Protein AF-A0A5C8D6M7-F1 (afdb_monomer)

Structure (mmCIF, N/CA/C/O backbone):
data_AF-A0A5C8D6M7-F1
#
_entry.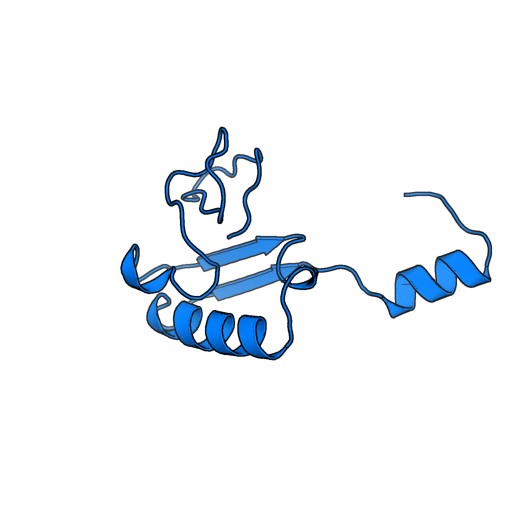id   AF-A0A5C8D6M7-F1
#
loop_
_atom_site.group_PDB
_atom_site.id
_atom_site.type_symbol
_atom_site.label_atom_id
_atom_site.label_alt_id
_atom_site.label_comp_id
_atom_site.label_asym_id
_atom_site.label_entity_id
_atom_site.label_seq_id
_atom_site.pdbx_PDB_ins_code
_atom_site.Cartn_x
_atom_site.Cartn_y
_atom_site.Cartn_z
_atom_site.occupancy
_atom_site.B_iso_or_equiv
_atom_site.auth_seq_id
_atom_site.auth_comp_id
_atom_site.auth_asym_id
_atom_site.auth_atom_id
_atom_site.pdbx_PDB_model_num
ATOM 1 N N . MET A 1 1 ? -5.896 1.960 -0.255 1.00 96.81 1 MET A N 1
ATOM 2 C CA . MET A 1 1 ? -4.616 2.385 0.345 1.00 96.81 1 MET A CA 1
ATOM 3 C C . MET A 1 1 ? -3.726 2.961 -0.732 1.00 96.81 1 MET A C 1
ATOM 5 O O . MET A 1 1 ? -3.550 2.290 -1.744 1.00 96.81 1 MET A O 1
ATOM 9 N N . GLY A 1 2 ? -3.217 4.176 -0.517 1.00 97.44 2 GLY A N 1
ATOM 10 C CA . GLY A 1 2 ? -2.531 4.970 -1.542 1.00 97.44 2 GLY A CA 1
ATOM 11 C C . GLY A 1 2 ? -3.491 5.437 -2.621 1.00 97.44 2 GLY A C 1
ATOM 12 O O . GLY A 1 2 ? -3.281 5.135 -3.786 1.00 97.44 2 GLY A O 1
ATOM 13 N N . CYS A 1 3 ? -4.619 6.042 -2.238 1.00 97.25 3 CYS A N 1
ATOM 14 C CA . CYS A 1 3 ? -5.633 6.417 -3.223 1.00 97.25 3 CYS A CA 1
ATOM 15 C C . CYS A 1 3 ? -5.237 7.619 -4.083 1.00 97.25 3 CYS A C 1
ATOM 17 O O . CYS A 1 3 ? -5.910 7.854 -5.078 1.00 97.25 3 CYS A O 1
ATOM 19 N N . GLY A 1 4 ? -4.204 8.393 -3.724 1.00 96.38 4 GLY A N 1
ATOM 20 C CA . GLY A 1 4 ? -3.897 9.627 -4.441 1.00 96.38 4 GLY A CA 1
ATOM 21 C C . GLY A 1 4 ? -5.146 10.504 -4.549 1.00 96.38 4 GLY A C 1
ATOM 22 O O . GLY A 1 4 ? -5.882 10.649 -3.573 1.00 96.38 4 GLY A O 1
ATOM 23 N N . ASP A 1 5 ? -5.413 11.038 -5.738 1.00 96.62 5 ASP A N 1
ATOM 24 C CA . ASP A 1 5 ? -6.657 11.753 -6.059 1.00 96.62 5 ASP A CA 1
ATOM 25 C C . ASP A 1 5 ? -7.736 10.849 -6.690 1.00 96.62 5 ASP A C 1
ATOM 27 O O . ASP A 1 5 ? -8.788 11.343 -7.101 1.00 96.62 5 ASP A O 1
ATOM 31 N N . ASP A 1 6 ? -7.520 9.532 -6.741 1.00 95.81 6 ASP A N 1
ATOM 32 C CA . ASP A 1 6 ? -8.445 8.591 -7.365 1.00 95.81 6 ASP A CA 1
ATOM 33 C C . ASP A 1 6 ? -9.571 8.213 -6.402 1.00 95.81 6 ASP A C 1
ATOM 35 O O . ASP A 1 6 ? -9.359 7.777 -5.264 1.00 95.81 6 ASP A O 1
ATOM 39 N N . TYR A 1 7 ? -10.807 8.383 -6.867 1.00 96.06 7 TYR A N 1
ATOM 40 C CA . TYR A 1 7 ? -11.998 7.933 -6.159 1.00 96.06 7 TYR A CA 1
ATOM 41 C C . TYR A 1 7 ? -12.392 6.541 -6.647 1.00 96.06 7 TYR A C 1
ATOM 43 O O . TYR A 1 7 ? -12.423 6.274 -7.848 1.00 96.06 7 TYR A O 1
ATOM 51 N N . LYS A 1 8 ? -12.752 5.660 -5.710 1.00 95.50 8 LYS A N 1
ATOM 52 C CA . LYS A 1 8 ? -13.279 4.331 -6.014 1.00 95.50 8 LYS A CA 1
ATOM 53 C C . LYS A 1 8 ? -14.580 4.116 -5.254 1.00 95.50 8 LYS A C 1
ATOM 55 O O . LYS A 1 8 ? -14.584 4.128 -4.022 1.00 95.50 8 LYS A O 1
ATOM 60 N N . ASP A 1 9 ? -15.664 3.924 -5.998 1.00 96.44 9 ASP A N 1
ATOM 61 C CA . ASP A 1 9 ? -16.984 3.685 -5.419 1.00 96.44 9 ASP A CA 1
ATOM 62 C C . ASP A 1 9 ? -16.986 2.432 -4.531 1.00 96.44 9 ASP A C 1
ATOM 64 O O . ASP A 1 9 ? -16.327 1.438 -4.841 1.00 96.44 9 ASP A O 1
ATOM 68 N N . GLY A 1 10 ? -17.674 2.516 -3.392 1.00 95.06 10 GLY A N 1
ATOM 69 C CA . GLY A 1 10 ? -17.681 1.476 -2.358 1.00 95.06 10 GLY A CA 1
ATOM 70 C C . GLY A 1 10 ? -16.438 1.416 -1.455 1.00 95.06 10 GLY A C 1
ATOM 71 O O . GLY A 1 10 ? -16.426 0.620 -0.518 1.00 95.06 10 GLY A O 1
ATOM 72 N N . TYR A 1 11 ? -15.414 2.256 -1.666 1.00 96.50 11 TYR A N 1
ATOM 73 C CA . TYR A 1 11 ? -14.205 2.285 -0.828 1.00 96.50 11 TYR A CA 1
ATOM 74 C C . TYR A 1 11 ? -14.068 3.591 -0.040 1.00 96.50 11 TYR A C 1
ATOM 76 O O . TYR A 1 11 ? -14.480 4.676 -0.455 1.00 96.50 11 TYR A O 1
ATOM 84 N N . VAL A 1 12 ? -13.410 3.488 1.115 1.00 97.06 12 VAL A N 1
ATOM 85 C CA . VAL A 1 12 ? -12.917 4.642 1.873 1.00 97.06 12 VAL A CA 1
ATOM 86 C C . VAL A 1 12 ? -11.474 4.908 1.446 1.00 97.06 12 VAL A C 1
ATOM 88 O O . VAL A 1 12 ? -10.591 4.080 1.666 1.00 97.06 12 VAL A O 1
ATOM 91 N N . GLY A 1 13 ? -11.237 6.061 0.815 1.00 97.38 13 GLY A N 1
ATOM 92 C CA . GLY A 1 13 ? -9.902 6.484 0.391 1.00 97.38 13 GLY A CA 1
ATOM 93 C C . GLY A 1 13 ? -8.971 6.701 1.584 1.00 97.38 13 GLY A C 1
ATOM 94 O O . GLY A 1 13 ? -9.356 7.332 2.572 1.00 97.38 13 GLY A O 1
ATOM 95 N N . CYS A 1 14 ? -7.746 6.193 1.478 1.00 97.94 14 CYS A N 1
ATOM 96 C CA . CYS A 1 14 ? -6.705 6.364 2.482 1.00 97.94 14 CYS A CA 1
ATOM 97 C C . CYS A 1 14 ? -5.360 6.610 1.803 1.00 97.94 14 CYS A C 1
ATOM 99 O O . CYS A 1 14 ? -4.974 5.839 0.917 1.00 97.94 14 CYS A O 1
ATOM 101 N N . ASP A 1 15 ? -4.652 7.642 2.249 1.00 98.25 15 ASP A N 1
ATOM 102 C CA . ASP A 1 15 ? -3.357 8.059 1.714 1.00 98.25 15 ASP A CA 1
ATOM 103 C C . ASP A 1 15 ? -2.477 8.647 2.829 1.00 98.25 15 ASP A C 1
ATOM 105 O O . ASP A 1 15 ? -2.978 9.058 3.874 1.00 98.25 15 ASP A O 1
ATOM 109 N N . VAL A 1 16 ? -1.160 8.695 2.620 1.00 97.81 16 VAL A N 1
ATOM 110 C CA . VAL A 1 16 ? -0.230 9.316 3.578 1.00 97.81 16 VAL A CA 1
ATOM 111 C C . VAL A 1 16 ? -0.308 10.843 3.538 1.00 97.81 16 VAL A C 1
ATOM 113 O O . VAL A 1 16 ? 0.061 11.516 4.500 1.00 97.81 16 VAL A O 1
ATOM 116 N N . ARG A 1 17 ? -0.820 11.403 2.439 1.00 96.81 17 ARG A N 1
ATOM 117 C CA . ARG A 1 17 ? -1.030 12.840 2.258 1.00 96.81 17 ARG A CA 1
ATOM 118 C C . ARG A 1 17 ? -2.517 13.170 2.261 1.00 96.81 17 ARG A C 1
ATOM 120 O O . ARG A 1 17 ? -3.368 12.337 1.970 1.00 96.81 17 ARG A O 1
ATOM 127 N N . LYS A 1 18 ? -2.834 14.434 2.537 1.00 97.44 18 LYS A N 1
ATOM 128 C CA . LYS A 1 18 ? -4.173 14.961 2.270 1.00 97.44 18 LYS A CA 1
ATOM 129 C C . LYS A 1 18 ? -4.346 15.116 0.758 1.00 97.44 18 LYS A C 1
ATOM 131 O O . LYS A 1 18 ? -3.590 15.856 0.135 1.00 97.44 18 LYS A O 1
ATOM 136 N N . THR A 1 19 ? -5.346 14.447 0.201 1.00 96.50 19 THR A N 1
ATOM 137 C CA . THR A 1 19 ? -5.699 14.496 -1.226 1.00 96.50 19 THR A CA 1
ATOM 138 C C . THR A 1 19 ? -7.178 14.847 -1.387 1.00 96.50 19 THR A C 1
ATOM 140 O O . THR A 1 19 ? -7.876 15.081 -0.395 1.00 96.50 19 THR A O 1
ATOM 143 N N . LYS A 1 20 ? -7.681 14.898 -2.624 1.00 95.88 20 LYS A N 1
ATOM 144 C CA . LYS A 1 20 ? -9.109 15.147 -2.880 1.00 95.88 20 LYS A CA 1
ATOM 145 C C . LYS A 1 20 ? -10.006 14.001 -2.407 1.00 95.88 20 LYS A C 1
ATOM 147 O O . LYS A 1 20 ? -11.171 14.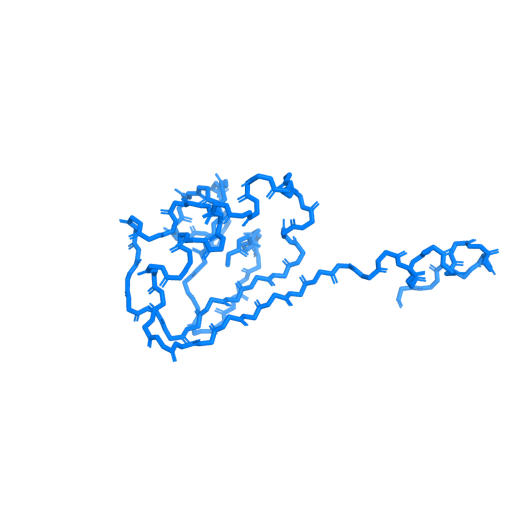238 -2.093 1.00 95.88 20 LYS A O 1
ATOM 152 N N . THR A 1 21 ? -9.484 12.775 -2.362 1.00 97.06 21 THR A N 1
ATOM 153 C CA . THR A 1 21 ? -10.278 11.556 -2.132 1.00 97.06 21 THR A CA 1
ATOM 154 C C . THR A 1 21 ? -9.924 10.825 -0.840 1.00 97.06 21 THR A C 1
ATOM 156 O O . THR A 1 21 ? -10.726 10.019 -0.357 1.00 97.06 21 THR A O 1
ATOM 159 N N . ALA A 1 22 ? -8.772 11.127 -0.231 1.00 97.56 22 ALA A N 1
ATOM 160 C CA . ALA A 1 22 ? -8.368 10.554 1.045 1.00 97.56 22 ALA A CA 1
ATOM 161 C C . ALA A 1 22 ? -9.274 11.043 2.184 1.00 97.56 22 ALA A C 1
ATOM 163 O O . ALA A 1 22 ? -9.298 12.223 2.536 1.00 97.56 22 ALA A O 1
ATOM 164 N N . LYS A 1 23 ? -10.000 10.103 2.794 1.00 97.94 23 LYS A N 1
ATOM 165 C CA . LYS A 1 23 ? -10.791 10.315 4.016 1.00 97.94 23 LYS A CA 1
ATOM 166 C C . LYS A 1 23 ? -10.002 9.950 5.271 1.00 97.94 23 LYS A C 1
ATOM 168 O O . LYS A 1 23 ? -10.247 10.516 6.331 1.00 97.94 23 LYS A O 1
ATOM 173 N N . ILE A 1 24 ? -9.064 9.014 5.145 1.00 97.88 24 ILE A N 1
ATOM 174 C CA . ILE A 1 24 ? -8.118 8.637 6.195 1.00 97.88 24 ILE A CA 1
ATOM 175 C C . ILE A 1 24 ? -6.727 9.094 5.752 1.00 97.88 24 ILE A C 1
ATOM 177 O O . ILE A 1 24 ? -6.308 8.807 4.632 1.00 97.88 24 ILE A O 1
ATOM 181 N N . ILE A 1 25 ? -6.033 9.824 6.626 1.00 98.25 25 ILE A N 1
ATOM 182 C CA . ILE A 1 25 ? -4.673 10.308 6.374 1.00 98.25 25 ILE A CA 1
ATOM 183 C C . ILE A 1 25 ? -3.740 9.569 7.327 1.00 98.25 25 ILE A C 1
ATOM 185 O O . ILE A 1 25 ? -3.686 9.896 8.514 1.00 98.25 25 ILE A O 1
ATOM 189 N N . CYS A 1 26 ? -3.053 8.543 6.832 1.00 98.12 26 CYS A N 1
ATOM 190 C CA . CYS A 1 26 ? -2.130 7.741 7.630 1.00 98.12 26 CYS A CA 1
ATOM 191 C C . CYS A 1 26 ? -1.079 7.048 6.761 1.00 98.12 26 CYS A C 1
ATOM 193 O O . CYS A 1 26 ? -1.247 6.886 5.550 1.00 98.12 26 CYS A O 1
ATOM 195 N N . LYS A 1 27 ? 0.010 6.592 7.386 1.00 98.25 27 LYS A N 1
ATOM 196 C CA . LYS A 1 27 ? 0.968 5.719 6.700 1.00 98.25 27 LYS A CA 1
ATOM 197 C C . LYS A 1 27 ? 0.340 4.355 6.416 1.00 98.25 27 LYS A C 1
ATOM 199 O O . LYS A 1 27 ? -0.620 3.949 7.074 1.00 98.25 27 LYS A O 1
ATOM 204 N N . ALA A 1 28 ? 0.904 3.626 5.452 1.00 97.94 28 ALA A N 1
ATOM 205 C CA . ALA A 1 28 ? 0.361 2.336 5.033 1.00 97.94 28 ALA A CA 1
ATOM 206 C C . ALA A 1 28 ? 0.295 1.311 6.181 1.00 97.94 28 ALA A C 1
ATOM 208 O O . ALA A 1 28 ? -0.679 0.569 6.271 1.00 97.94 28 ALA A O 1
ATOM 209 N N . TRP A 1 29 ? 1.264 1.348 7.098 1.00 98.25 29 TRP A N 1
ATOM 210 C CA . TRP A 1 29 ? 1.375 0.491 8.285 1.00 98.25 29 TRP A CA 1
ATOM 211 C C . TRP A 1 29 ? 0.680 1.041 9.541 1.00 98.25 29 TRP A C 1
ATOM 213 O O . TRP A 1 29 ? 1.039 0.695 10.667 1.00 98.25 29 TRP A O 1
ATOM 223 N N . GLU A 1 30 ? -0.289 1.938 9.370 1.00 98.31 30 GLU A N 1
ATOM 224 C CA . GLU A 1 30 ? -1.058 2.523 10.475 1.00 98.31 30 GLU A CA 1
ATOM 225 C C . GLU A 1 30 ? -2.573 2.446 10.267 1.00 98.31 30 GLU A C 1
ATOM 227 O O . GLU A 1 30 ? -3.328 2.958 11.094 1.00 98.31 30 GLU A O 1
ATOM 232 N N . LEU A 1 31 ? -3.027 1.798 9.194 1.00 97.56 31 LEU A N 1
ATOM 233 C CA . LEU A 1 31 ? -4.432 1.680 8.820 1.00 97.56 31 LEU A CA 1
ATOM 234 C C . LEU A 1 31 ? -5.285 1.070 9.940 1.00 97.56 31 LEU A C 1
ATOM 236 O O . LEU A 1 31 ? -6.377 1.573 10.214 1.00 97.56 31 LEU A O 1
ATOM 240 N N . SER A 1 32 ? -4.782 0.042 10.635 1.00 97.38 32 SER A N 1
ATOM 241 C CA . SER A 1 32 ? -5.532 -0.658 11.693 1.00 97.38 32 SER A CA 1
ATOM 242 C C . SER A 1 32 ? -5.892 0.219 12.902 1.00 97.38 32 SER A C 1
ATOM 244 O O . SER A 1 32 ? -6.752 -0.144 13.715 1.00 97.38 32 SER A O 1
ATOM 246 N N . LYS A 1 33 ? -5.260 1.395 13.023 1.00 97.75 33 LYS A N 1
ATOM 247 C CA . LYS A 1 33 ? -5.597 2.413 14.029 1.00 97.75 33 LYS A CA 1
ATOM 248 C C . LYS A 1 33 ? -6.892 3.156 13.687 1.00 97.75 33 LYS A C 1
ATOM 250 O O . LYS A 1 33 ? -7.548 3.662 14.594 1.00 97.75 33 LYS A O 1
ATOM 255 N N . TYR A 1 34 ? -7.253 3.221 12.406 1.00 97.12 34 TYR A N 1
ATOM 256 C CA . TYR A 1 34 ? -8.364 4.025 11.890 1.00 97.12 34 TYR A CA 1
ATOM 257 C C . TYR A 1 34 ? -9.549 3.179 11.434 1.00 97.12 34 TYR A C 1
ATOM 259 O O . TYR A 1 34 ? -10.691 3.624 11.536 1.00 97.12 34 TYR A O 1
ATOM 267 N N . CYS A 1 35 ? -9.304 1.963 10.949 1.00 92.88 35 CYS A N 1
ATOM 268 C CA . CYS A 1 35 ? -10.367 1.036 10.593 1.00 92.88 35 CYS A CA 1
ATOM 269 C C . CYS A 1 35 ? -10.027 -0.401 10.992 1.00 92.88 35 CYS A C 1
ATOM 271 O O . CYS A 1 35 ? -8.872 -0.819 11.043 1.00 92.88 35 CYS A O 1
ATOM 273 N N . LYS A 1 36 ? -11.076 -1.157 11.306 1.00 93.75 36 LYS A N 1
ATOM 274 C CA . LYS A 1 36 ? -11.028 -2.576 11.655 1.00 93.75 36 LYS A CA 1
ATOM 275 C C . LYS A 1 36 ? -12.213 -3.269 11.010 1.00 93.75 36 LYS A C 1
ATOM 277 O O .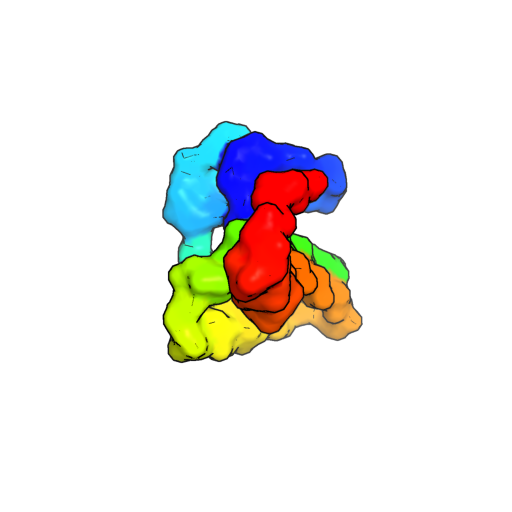 LYS A 1 36 ? -13.199 -2.612 10.677 1.00 93.75 36 LYS A O 1
ATOM 282 N N . ASN A 1 37 ? -12.129 -4.587 10.899 1.00 93.94 37 ASN A N 1
ATOM 283 C CA . ASN A 1 37 ? -13.161 -5.423 10.300 1.00 93.94 37 ASN A CA 1
ATOM 284 C C . ASN A 1 37 ? -13.478 -5.040 8.851 1.00 93.94 37 ASN A C 1
ATOM 286 O O . ASN A 1 37 ? -14.635 -4.994 8.445 1.00 93.94 37 ASN A O 1
ATOM 290 N N . VAL A 1 38 ? -12.435 -4.731 8.078 1.00 94.56 38 VAL A N 1
ATOM 291 C CA . VAL A 1 38 ? -12.573 -4.360 6.668 1.00 94.56 38 VAL A CA 1
ATOM 292 C C . VAL A 1 38 ? -12.699 -5.623 5.811 1.00 94.56 38 VAL A C 1
ATOM 294 O O . VAL A 1 38 ? -11.962 -6.590 6.008 1.00 94.56 38 VAL A O 1
ATOM 297 N N . ASN A 1 39 ? -13.617 -5.613 4.842 1.00 95.19 39 ASN A N 1
ATOM 298 C CA . ASN A 1 39 ? -13.851 -6.742 3.930 1.00 95.19 39 ASN A CA 1
ATOM 299 C C . ASN A 1 39 ? -12.825 -6.819 2.789 1.00 95.19 39 ASN A C 1
ATOM 301 O O . ASN A 1 39 ? -12.558 -7.895 2.254 1.00 95.19 39 ASN A O 1
ATOM 305 N N . GLU A 1 40 ? -12.262 -5.681 2.390 1.00 96.38 40 GLU A N 1
ATOM 306 C CA . GLU A 1 40 ? -11.218 -5.634 1.375 1.00 96.38 40 GLU A CA 1
ATOM 307 C C . GLU A 1 40 ? -10.274 -4.465 1.622 1.00 96.38 40 GLU A C 1
ATOM 309 O O . GLU A 1 40 ? -10.703 -3.343 1.900 1.00 96.38 40 GLU A O 1
ATOM 314 N N . ILE A 1 41 ? -8.979 -4.721 1.458 1.00 97.69 41 ILE A N 1
ATOM 315 C CA . ILE A 1 41 ? -7.992 -3.666 1.249 1.00 97.69 41 ILE A CA 1
ATOM 316 C C . ILE A 1 41 ? -7.562 -3.730 -0.210 1.00 97.69 41 ILE A C 1
ATOM 318 O O . ILE A 1 41 ? -7.037 -4.740 -0.674 1.00 97.69 41 ILE A O 1
ATOM 322 N N . TYR A 1 42 ? -7.788 -2.630 -0.922 1.00 97.81 42 TYR A N 1
ATOM 323 C CA . TYR A 1 42 ? -7.346 -2.431 -2.296 1.00 97.81 42 TYR A CA 1
ATOM 324 C C . TYR A 1 42 ? -6.193 -1.426 -2.327 1.00 97.81 42 TYR A C 1
ATOM 326 O O . TYR A 1 42 ? -6.297 -0.332 -1.754 1.00 97.81 42 TYR A O 1
ATOM 334 N N . SER A 1 43 ? -5.102 -1.785 -2.997 1.00 97.88 43 SER A N 1
ATOM 335 C CA . SER A 1 43 ? -3.951 -0.915 -3.217 1.00 97.88 43 SER A CA 1
ATOM 336 C C . SER A 1 43 ? -3.396 -1.125 -4.621 1.00 97.88 43 SER A C 1
ATOM 338 O O . SER A 1 43 ? -3.173 -2.259 -5.036 1.00 97.88 43 SER A O 1
ATOM 340 N N . ARG A 1 44 ? -3.197 -0.029 -5.354 1.00 97.19 44 ARG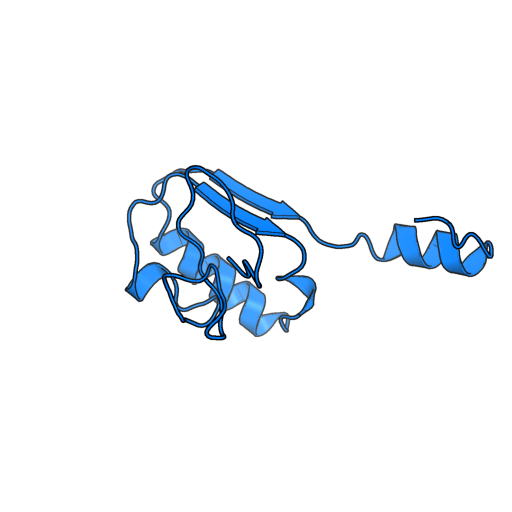 A N 1
ATOM 341 C CA . ARG A 1 44 ? -2.629 -0.031 -6.701 1.00 97.19 44 ARG A CA 1
ATOM 342 C C . ARG A 1 44 ? -1.556 1.039 -6.777 1.00 97.19 44 ARG A C 1
ATOM 344 O O . ARG A 1 44 ? -1.826 2.152 -6.341 1.00 97.19 44 ARG A O 1
ATOM 351 N N . HIS A 1 45 ? -0.406 0.689 -7.342 1.00 95.75 45 HIS A N 1
ATOM 352 C CA . HIS A 1 45 ? 0.738 1.582 -7.533 1.00 95.75 45 HIS A CA 1
ATOM 353 C C . HIS A 1 45 ? 1.124 2.359 -6.262 1.00 95.75 45 HIS A C 1
ATOM 355 O O . HIS A 1 45 ? 1.060 3.584 -6.197 1.00 95.75 45 HIS A O 1
ATOM 361 N N . MET A 1 46 ? 1.393 1.621 -5.187 1.00 96.50 46 MET A N 1
ATOM 362 C CA . MET A 1 46 ? 1.698 2.200 -3.875 1.00 96.50 46 MET A CA 1
ATOM 363 C C . MET A 1 46 ? 2.778 1.405 -3.160 1.00 96.50 46 MET A C 1
ATOM 365 O O . MET A 1 46 ? 3.718 1.987 -2.624 1.00 96.50 46 MET A O 1
ATOM 369 N N . VAL A 1 47 ? 2.648 0.076 -3.140 1.00 97.44 47 VAL A N 1
ATOM 370 C CA . VAL A 1 47 ? 3.558 -0.791 -2.380 1.00 97.44 47 VAL A CA 1
ATOM 371 C C . VAL A 1 47 ? 4.994 -0.728 -2.904 1.00 97.44 47 VAL A C 1
ATOM 373 O O . VAL A 1 47 ? 5.919 -0.920 -2.125 1.00 97.44 47 VAL A O 1
ATOM 376 N N . GLU A 1 48 ? 5.194 -0.397 -4.181 1.00 96.69 48 GLU A N 1
ATOM 377 C CA . GLU A 1 48 ? 6.510 -0.207 -4.798 1.00 96.69 48 GLU A CA 1
ATOM 378 C C . GLU A 1 48 ? 7.252 1.039 -4.291 1.00 96.69 48 GLU A C 1
ATOM 380 O O . GLU A 1 48 ? 8.459 1.162 -4.485 1.00 96.69 48 GLU A O 1
ATOM 385 N N . HIS A 1 49 ? 6.556 1.959 -3.616 1.00 96.12 49 HIS A N 1
ATOM 386 C CA . HIS A 1 49 ? 7.171 3.112 -2.957 1.00 96.12 49 HIS A CA 1
ATOM 387 C C . HIS A 1 49 ? 7.647 2.803 -1.534 1.00 96.12 49 HIS A C 1
ATOM 389 O O . HIS A 1 49 ? 8.221 3.675 -0.881 1.00 96.12 49 HIS A O 1
ATOM 395 N N . LEU A 1 50 ? 7.387 1.594 -1.031 1.00 97.81 50 LEU A N 1
ATOM 396 C CA . LEU A 1 50 ? 7.769 1.180 0.310 1.00 97.81 50 LEU A CA 1
ATOM 397 C C . LEU A 1 50 ? 9.122 0.472 0.291 1.00 97.81 50 LEU A C 1
ATOM 399 O O . LEU A 1 50 ? 9.419 -0.335 -0.590 1.00 97.81 50 LEU A O 1
ATOM 403 N N . THR A 1 51 ? 9.923 0.700 1.328 1.00 98.12 51 THR A N 1
ATOM 404 C CA . THR A 1 51 ? 11.035 -0.205 1.628 1.00 98.12 51 THR A CA 1
ATOM 405 C C . THR A 1 51 ? 10.502 -1.579 2.044 1.00 98.12 51 THR A C 1
ATOM 407 O O . THR A 1 51 ? 9.367 -1.717 2.505 1.00 98.12 51 THR A O 1
ATOM 410 N N . TYR A 1 52 ? 11.345 -2.611 1.967 1.00 97.06 52 TYR A N 1
ATOM 411 C CA . TYR A 1 52 ? 10.969 -3.963 2.398 1.00 97.06 52 TYR A CA 1
ATOM 412 C C . TYR A 1 52 ? 10.452 -4.007 3.848 1.00 97.06 52 TYR A C 1
ATOM 414 O O . TYR A 1 52 ? 9.452 -4.663 4.143 1.00 97.06 52 TYR A O 1
ATOM 422 N N . THR A 1 53 ? 11.099 -3.272 4.759 1.00 98.31 53 THR A N 1
ATOM 423 C CA . THR A 1 53 ? 10.690 -3.201 6.169 1.00 98.31 53 THR A CA 1
ATOM 424 C C . THR A 1 53 ? 9.321 -2.542 6.322 1.00 98.31 53 THR A C 1
ATOM 426 O O . THR A 1 53 ? 8.465 -3.069 7.030 1.00 98.31 53 THR A O 1
ATOM 429 N N . GLU A 1 54 ? 9.084 -1.425 5.635 1.00 98.56 54 GLU A N 1
ATOM 430 C CA . GLU A 1 54 ? 7.792 -0.732 5.664 1.00 98.56 54 GLU A CA 1
ATOM 431 C C . GLU A 1 54 ? 6.677 -1.580 5.057 1.00 98.56 54 GLU A C 1
ATOM 433 O O . GLU A 1 54 ? 5.570 -1.611 5.595 1.00 98.56 54 GLU A O 1
ATOM 438 N N . PHE A 1 55 ? 6.960 -2.309 3.975 1.00 98.31 55 PHE A N 1
ATOM 439 C CA . PHE A 1 55 ? 6.004 -3.232 3.376 1.00 98.31 55 PHE A CA 1
ATOM 440 C C . PHE A 1 55 ? 5.654 -4.382 4.328 1.00 98.31 55 PHE A C 1
ATOM 442 O O . PHE A 1 55 ? 4.479 -4.695 4.512 1.00 98.31 55 PHE A O 1
ATOM 449 N N . ASN A 1 56 ? 6.643 -4.960 5.013 1.00 98.50 56 ASN A N 1
ATOM 450 C CA . ASN A 1 56 ? 6.397 -6.006 6.003 1.00 98.50 56 ASN A CA 1
ATOM 451 C C . ASN A 1 56 ? 5.520 -5.505 7.167 1.00 98.50 56 ASN A C 1
ATOM 453 O O . ASN A 1 56 ? 4.567 -6.175 7.565 1.00 98.50 56 ASN A O 1
ATOM 457 N N . GLU A 1 57 ? 5.794 -4.307 7.691 1.00 98.62 57 GLU A N 1
ATOM 458 C CA . GLU A 1 57 ? 4.942 -3.696 8.720 1.00 98.62 57 GLU A CA 1
ATOM 459 C C . GLU A 1 57 ? 3.544 -3.356 8.188 1.00 98.62 57 GLU A C 1
ATOM 461 O O . GLU A 1 57 ? 2.551 -3.544 8.891 1.00 98.62 57 GLU A O 1
ATOM 466 N N . THR A 1 58 ? 3.449 -2.948 6.923 1.00 98.44 58 THR A N 1
ATOM 467 C CA . THR A 1 58 ? 2.177 -2.699 6.234 1.00 98.44 58 THR A CA 1
ATOM 468 C C . THR A 1 58 ? 1.326 -3.964 6.172 1.00 98.44 58 THR A C 1
ATOM 470 O O . THR A 1 58 ? 0.163 -3.929 6.564 1.00 98.44 58 THR A O 1
ATOM 473 N N . LEU A 1 59 ? 1.896 -5.106 5.775 1.00 97.81 59 LEU A N 1
ATOM 474 C CA . LEU A 1 59 ? 1.169 -6.378 5.734 1.00 97.81 59 LEU A CA 1
ATOM 475 C C . LEU A 1 59 ? 0.698 -6.826 7.124 1.00 97.81 59 LEU A C 1
ATOM 477 O O . LEU A 1 59 ? -0.439 -7.280 7.274 1.00 97.81 59 LEU A O 1
ATOM 481 N N . LYS A 1 60 ? 1.535 -6.663 8.158 1.00 97.75 60 LYS A N 1
ATOM 482 C CA . LYS A 1 60 ? 1.152 -6.965 9.548 1.00 97.75 60 LYS A CA 1
ATOM 483 C C . LYS A 1 60 ? 0.005 -6.081 10.023 1.00 97.75 60 LYS A C 1
ATOM 485 O O . LYS A 1 60 ? -0.888 -6.563 10.717 1.00 97.75 60 LYS A O 1
ATOM 490 N N . ASP A 1 61 ? 0.040 -4.795 9.695 1.00 98.12 61 ASP A N 1
ATOM 491 C CA . ASP A 1 61 ? -1.011 -3.849 10.057 1.00 98.12 61 ASP A CA 1
ATOM 492 C C . ASP A 1 61 ? -2.322 -4.143 9.314 1.00 98.12 61 ASP A C 1
ATOM 494 O O . ASP A 1 61 ? -3.378 -4.256 9.935 1.00 98.12 61 ASP A O 1
ATOM 498 N N . TRP A 1 62 ? -2.255 -4.388 8.005 1.00 97.56 62 TRP A N 1
ATOM 499 C CA . TRP A 1 62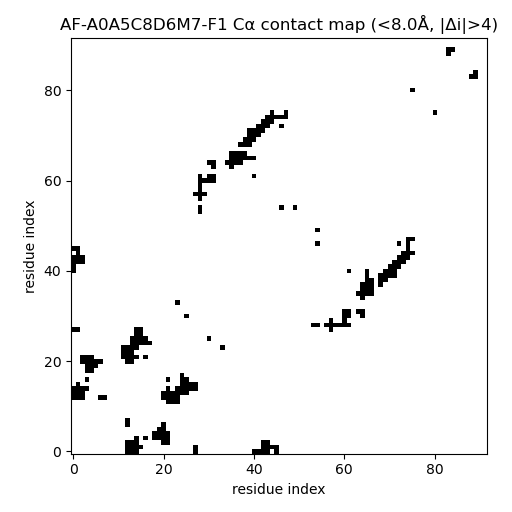 ? -3.419 -4.729 7.186 1.00 97.56 62 TRP A CA 1
ATOM 500 C C . TRP A 1 62 ? -4.076 -6.033 7.630 1.00 97.56 62 TRP A C 1
ATOM 502 O O . TRP A 1 62 ? -5.301 -6.109 7.681 1.00 97.56 62 TRP A O 1
ATOM 512 N N . CYS A 1 63 ? -3.287 -7.026 8.047 1.00 95.62 63 CYS A N 1
ATOM 513 C CA . CYS A 1 63 ? -3.803 -8.262 8.633 1.00 95.62 63 CYS A CA 1
ATOM 514 C C . CYS A 1 63 ? -4.636 -8.007 9.904 1.00 95.62 63 CYS A C 1
ATOM 516 O O . CYS A 1 63 ? -5.646 -8.669 10.114 1.00 95.62 63 CYS A O 1
ATOM 518 N N . LYS A 1 64 ? -4.274 -7.006 10.723 1.00 96.31 64 LYS A N 1
ATOM 519 C CA . LYS A 1 64 ? -5.065 -6.607 11.906 1.00 96.31 64 LYS A CA 1
ATOM 520 C C . LYS A 1 64 ? -6.353 -5.873 11.533 1.00 96.31 64 LYS A C 1
ATOM 522 O O . LYS A 1 64 ? -7.322 -5.929 12.288 1.00 96.31 64 LYS A O 1
ATOM 527 N N . ALA A 1 65 ? -6.346 -5.131 10.426 1.00 96.06 65 ALA A N 1
ATOM 528 C CA . ALA A 1 65 ? -7.517 -4.401 9.947 1.00 96.06 65 ALA A CA 1
ATOM 529 C C . ALA A 1 65 ? -8.539 -5.331 9.262 1.00 96.06 65 ALA A C 1
ATOM 531 O O . ALA A 1 65 ? -9.745 -5.100 9.371 1.00 96.06 65 ALA A O 1
ATOM 532 N N . LEU A 1 66 ? -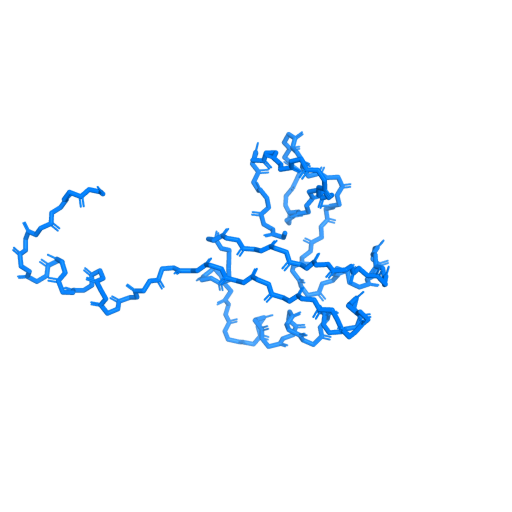8.072 -6.377 8.574 1.00 95.38 66 LEU A N 1
ATOM 533 C CA . LEU A 1 66 ? -8.897 -7.380 7.893 1.00 95.38 66 LEU A CA 1
ATOM 534 C C . LEU A 1 66 ? -9.484 -8.413 8.871 1.00 95.38 66 LEU A C 1
ATOM 536 O O . LEU A 1 66 ? -8.897 -8.728 9.902 1.00 95.38 66 LEU A O 1
ATOM 540 N N . THR A 1 67 ? -10.620 -9.017 8.510 1.00 86.94 67 THR A N 1
ATOM 541 C CA . THR A 1 67 ? -11.222 -10.137 9.266 1.00 86.94 67 THR A CA 1
ATOM 542 C C . THR A 1 67 ? -11.467 -11.331 8.349 1.00 86.94 67 THR A C 1
ATOM 544 O O . THR A 1 67 ? -12.577 -11.538 7.871 1.00 86.94 67 THR A O 1
ATOM 547 N N . GLY A 1 68 ? -10.410 -12.099 8.055 1.00 75.94 68 GLY A N 1
ATOM 548 C CA . GLY A 1 68 ? -10.492 -13.264 7.155 1.00 75.94 68 GLY A CA 1
ATOM 549 C C . GLY A 1 68 ? -10.873 -12.908 5.713 1.00 75.94 68 GLY A C 1
ATOM 550 O O . GLY A 1 68 ? -11.468 -13.719 5.010 1.00 75.94 68 GLY A O 1
ATOM 551 N N . ALA A 1 69 ? -10.582 -11.674 5.306 1.00 88.38 69 ALA A N 1
ATOM 552 C CA . ALA A 1 69 ? -11.117 -11.063 4.100 1.00 88.38 69 ALA A CA 1
ATOM 553 C C . ALA A 1 69 ? -10.040 -10.869 3.013 1.00 88.38 69 ALA A C 1
ATOM 555 O O . ALA A 1 69 ? -8.952 -11.442 3.093 1.00 88.38 69 ALA A O 1
ATOM 556 N N . LYS A 1 70 ? -10.346 -10.098 1.964 1.00 95.56 70 LYS A N 1
ATOM 557 C CA . LYS A 1 70 ? -9.517 -10.019 0.753 1.00 95.56 70 LYS A CA 1
ATOM 558 C C . LYS A 1 70 ? -8.468 -8.905 0.832 1.00 95.56 70 LYS A C 1
ATOM 560 O O . LYS A 1 70 ? -8.773 -7.766 1.175 1.00 95.56 70 LYS A O 1
ATOM 565 N N . LEU A 1 71 ? -7.240 -9.213 0.425 1.00 96.94 71 LEU A N 1
ATOM 566 C CA . LEU A 1 71 ? -6.203 -8.222 0.148 1.00 96.94 71 LEU A CA 1
ATOM 567 C C . LEU A 1 71 ? -5.903 -8.225 -1.353 1.00 96.94 71 LEU A C 1
ATOM 569 O O . LEU A 1 71 ? -5.568 -9.267 -1.909 1.00 96.94 71 LEU A O 1
ATOM 573 N N . HIS A 1 72 ? -6.033 -7.071 -2.003 1.00 97.56 72 HIS A N 1
ATOM 574 C CA . HIS A 1 72 ? -5.746 -6.899 -3.423 1.00 97.56 72 HIS A CA 1
ATOM 575 C C . HIS A 1 72 ? -4.651 -5.847 -3.607 1.00 97.56 72 HIS A C 1
ATOM 577 O O . HIS A 1 72 ? -4.861 -4.663 -3.329 1.00 97.56 72 HIS A O 1
ATOM 583 N N . ILE A 1 73 ? -3.487 -6.300 -4.071 1.00 97.56 73 ILE A N 1
ATOM 584 C CA . ILE A 1 73 ? -2.325 -5.466 -4.370 1.00 97.56 73 ILE A CA 1
ATOM 585 C C . ILE A 1 73 ? -2.054 -5.544 -5.869 1.00 97.56 73 ILE A C 1
ATOM 587 O O . ILE A 1 73 ? -1.978 -6.637 -6.425 1.00 97.56 73 ILE A O 1
ATOM 591 N N . ILE A 1 74 ? -1.907 -4.386 -6.503 1.00 97.38 74 ILE A N 1
ATOM 592 C CA . ILE A 1 74 ? -1.493 -4.242 -7.897 1.00 97.38 74 ILE A CA 1
ATOM 593 C C . ILE A 1 74 ? -0.234 -3.377 -7.900 1.00 97.38 74 ILE A C 1
ATOM 595 O O . ILE A 1 74 ? -0.273 -2.238 -7.434 1.00 97.38 74 ILE A O 1
ATOM 599 N N . CYS A 1 75 ? 0.867 -3.904 -8.421 1.00 96.06 75 CYS A N 1
ATOM 600 C CA . CYS A 1 75 ? 2.133 -3.188 -8.547 1.00 96.06 75 CYS A CA 1
ATOM 601 C C . CYS A 1 75 ? 2.781 -3.472 -9.910 1.00 96.06 75 CYS A C 1
ATOM 603 O O . CYS A 1 75 ? 2.410 -4.454 -10.559 1.00 96.06 75 CYS A O 1
ATOM 605 N N . PRO A 1 76 ? 3.731 -2.628 -10.344 1.00 94.88 76 PRO A N 1
ATOM 606 C CA . PRO A 1 76 ? 4.526 -2.871 -11.541 1.00 94.88 76 PRO A CA 1
ATOM 607 C C . PRO A 1 76 ? 5.232 -4.234 -11.509 1.00 94.88 76 PRO A C 1
ATOM 609 O O . PRO A 1 76 ? 5.796 -4.619 -10.483 1.00 94.88 76 PRO A O 1
ATOM 612 N N . ASP A 1 77 ? 5.234 -4.932 -12.645 1.00 94.69 77 ASP A N 1
ATOM 613 C CA . ASP A 1 77 ? 6.104 -6.084 -12.881 1.00 94.69 77 ASP A CA 1
ATOM 614 C C . ASP A 1 77 ? 7.433 -5.571 -13.443 1.00 94.69 77 ASP A C 1
ATOM 616 O O . ASP A 1 77 ? 7.522 -5.154 -14.599 1.00 94.69 77 ASP A O 1
ATOM 620 N N . LEU A 1 78 ? 8.460 -5.543 -12.595 1.00 93.12 78 LEU A N 1
ATOM 621 C CA . LEU A 1 78 ? 9.759 -4.998 -12.973 1.00 93.12 78 LEU A CA 1
ATOM 622 C C . LEU A 1 78 ? 10.406 -5.788 -14.118 1.00 93.12 78 LEU A C 1
ATOM 624 O O . LEU A 1 78 ? 11.034 -5.174 -14.978 1.00 93.12 78 LEU A O 1
ATOM 628 N N . ASP A 1 79 ? 10.232 -7.109 -14.159 1.00 95.69 79 ASP A N 1
ATOM 629 C CA . ASP A 1 79 ? 10.820 -7.945 -15.207 1.00 95.69 79 ASP A CA 1
ATOM 630 C C . ASP A 1 79 ? 10.168 -7.633 -16.556 1.00 95.69 79 ASP A C 1
ATOM 632 O O . ASP A 1 79 ? 10.865 -7.448 -17.556 1.00 95.69 79 ASP A O 1
ATOM 636 N N . PHE A 1 80 ? 8.842 -7.465 -16.572 1.00 94.62 80 PHE A N 1
ATOM 637 C CA . PHE A 1 80 ? 8.114 -7.028 -17.763 1.00 94.62 80 PHE A CA 1
ATOM 638 C C . PHE A 1 80 ? 8.646 -5.690 -18.301 1.00 94.62 80 PHE A C 1
ATOM 640 O O . PHE A 1 80 ? 8.987 -5.591 -19.483 1.00 94.62 80 PHE A O 1
ATOM 647 N N . TYR A 1 81 ? 8.786 -4.677 -17.439 1.00 93.00 81 TYR A N 1
ATOM 648 C CA . TYR A 1 81 ? 9.274 -3.358 -17.858 1.00 93.00 81 TYR A CA 1
ATOM 649 C C . TYR A 1 81 ? 10.751 -3.371 -18.279 1.00 93.00 81 TYR A C 1
ATOM 651 O O . TYR A 1 81 ? 11.132 -2.657 -19.209 1.00 93.00 81 TYR A O 1
ATOM 659 N N . ILE A 1 82 ? 11.593 -4.195 -17.646 1.00 95.25 82 ILE A N 1
ATOM 660 C CA . ILE A 1 82 ? 12.989 -4.381 -18.065 1.00 95.25 82 ILE A CA 1
ATOM 661 C C . ILE A 1 82 ? 13.049 -5.002 -19.463 1.00 95.25 82 ILE A C 1
ATOM 663 O O . ILE A 1 82 ? 13.834 -4.546 -20.296 1.00 95.25 82 ILE A O 1
ATOM 667 N N . GLU A 1 83 ? 12.222 -6.007 -19.753 1.00 96.19 83 GLU A N 1
ATOM 668 C CA . GLU A 1 83 ? 12.178 -6.605 -21.088 1.00 96.19 83 GLU A CA 1
ATOM 669 C C . GLU A 1 83 ? 11.657 -5.625 -22.145 1.00 96.19 83 GLU A C 1
ATOM 671 O O . GLU A 1 83 ? 12.226 -5.559 -23.236 1.00 96.19 83 GLU A O 1
ATOM 676 N N . GLN A 1 84 ? 10.649 -4.804 -21.837 1.00 95.00 84 GLN A N 1
ATOM 677 C CA . GLN A 1 84 ? 10.220 -3.727 -22.738 1.00 95.00 84 GLN A CA 1
ATOM 678 C C . GLN A 1 84 ? 11.365 -2.749 -23.031 1.00 95.00 84 GLN A C 1
ATOM 680 O O . GLN A 1 84 ? 11.656 -2.466 -24.196 1.00 95.00 84 GLN A O 1
ATOM 685 N N . PHE A 1 85 ? 12.071 -2.301 -21.987 1.00 95.19 85 PHE A N 1
ATOM 686 C CA . PHE A 1 85 ? 13.201 -1.383 -22.119 1.00 95.19 85 PHE A CA 1
ATOM 687 C C . PHE A 1 85 ? 14.328 -1.971 -22.976 1.00 95.19 85 PHE A C 1
ATOM 689 O O . PHE A 1 85 ? 14.816 -1.314 -23.896 1.00 95.19 85 PHE A O 1
ATOM 696 N N . LYS A 1 86 ? 14.713 -3.230 -22.724 1.00 96.62 86 LYS A N 1
ATOM 697 C CA . LYS A 1 86 ? 15.744 -3.940 -23.501 1.00 96.62 86 LYS A CA 1
ATOM 698 C C . LYS A 1 86 ? 15.395 -4.049 -24.984 1.00 96.62 86 LYS A C 1
ATOM 700 O O . LYS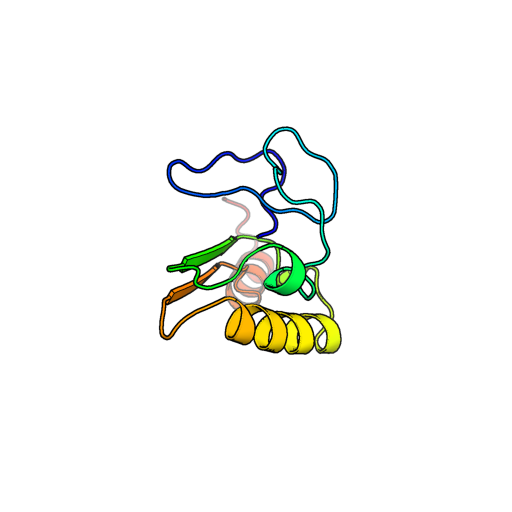 A 1 86 ? 16.297 -4.014 -25.817 1.00 96.62 86 LYS A O 1
ATOM 705 N N . ASN A 1 87 ? 14.109 -4.174 -25.303 1.00 96.25 87 ASN A N 1
ATOM 706 C CA . ASN A 1 87 ? 13.613 -4.311 -26.671 1.00 96.25 87 ASN A CA 1
ATOM 707 C C . ASN A 1 87 ? 13.191 -2.975 -27.309 1.00 96.25 87 ASN A C 1
ATOM 709 O O . ASN A 1 87 ? 12.679 -2.985 -28.426 1.00 96.25 87 ASN A O 1
ATOM 713 N N . ALA A 1 88 ? 13.413 -1.840 -26.633 1.00 95.56 88 ALA A N 1
ATOM 714 C CA . ALA A 1 88 ? 13.004 -0.507 -27.082 1.00 95.56 88 ALA A CA 1
ATOM 715 C C . ALA A 1 88 ? 11.499 -0.399 -27.418 1.00 95.56 88 ALA A C 1
ATOM 717 O O . ALA A 1 88 ? 11.108 0.286 -28.363 1.00 95.56 88 ALA A O 1
ATOM 718 N N . ILE A 1 89 ? 10.658 -1.086 -26.639 1.00 93.19 89 ILE A N 1
ATOM 719 C CA . ILE A 1 89 ? 9.195 -1.004 -26.714 1.00 93.19 89 ILE A CA 1
ATOM 720 C C . ILE A 1 89 ? 8.744 0.014 -25.663 1.00 93.19 89 ILE A C 1
ATOM 722 O O . ILE A 1 89 ? 8.963 -0.204 -24.474 1.00 93.19 89 ILE A O 1
ATOM 726 N N . PHE A 1 90 ? 8.138 1.121 -26.096 1.00 84.50 90 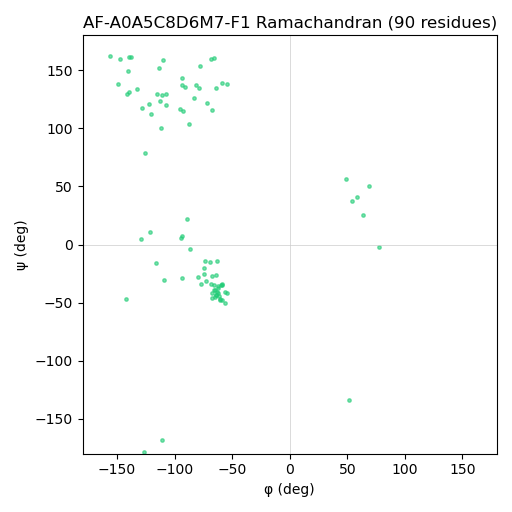PHE A N 1
ATOM 727 C CA . PHE A 1 90 ? 7.779 2.253 -25.224 1.00 84.50 90 PHE A CA 1
ATOM 728 C C . PHE A 1 90 ? 6.281 2.578 -25.214 1.00 84.50 90 PHE A C 1
ATOM 730 O O . PHE A 1 90 ? 5.888 3.624 -24.702 1.00 84.50 90 PHE A O 1
ATOM 737 N N . ASP A 1 91 ? 5.460 1.704 -25.788 1.00 76.81 91 ASP A N 1
ATOM 738 C CA . ASP A 1 91 ? 4.011 1.876 -25.812 1.00 76.81 91 ASP A CA 1
ATOM 739 C C . ASP A 1 91 ? 3.415 1.475 -24.445 1.00 76.81 91 ASP A C 1
ATOM 741 O O . ASP A 1 91 ? 3.815 0.452 -23.875 1.00 76.81 91 ASP A O 1
ATOM 745 N N . GLU A 1 92 ? 2.504 2.306 -23.918 1.00 58.88 92 GLU A N 1
ATOM 746 C CA . GLU A 1 92 ? 1.780 2.097 -22.644 1.00 58.88 92 GLU A CA 1
ATOM 747 C C . GLU A 1 92 ? 0.705 1.002 -22.718 1.00 58.88 92 GLU A C 1
ATOM 749 O O . GLU A 1 92 ? -0.039 0.947 -23.727 1.00 58.88 92 GLU A O 1
#

Nearest PDB structures (foldseek):
  4q9i-assembly1_A  TM=5.454E-01  e=1.701E+00  Mus musculus
  4m2s-assembly1_A  TM=5.502E-01  e=4.664E+00  Mus musculus
  4faj-assembly1_A  TM=3.970E-01  e=4.664E+00  Enterococcus faecalis
  8jcx-assembly1_2  TM=2.603E-01  e=5.706E+00  Homo sapiens

Secondary structure (DSSP, 8-state):
---TT---TT---EESS--SS-SEE--GGGGGGT--SEEEEEEES-GGGS-HHHHHHHHHHHHHHEEEEEEEEE---HHHHHHHHHTT----

Sequence (92 aa):
MGCGDDYKDGYVGCDVRKTKTAKIICKAWELSKYCKNVNEIYSRHMVEHLTYTEFNETLKDWCKALTGAKLHIICPDLDFYIEQFKNAIFDE

Mean predicted aligned error: 3.29 Å

Radius of gyration: 14.91 Å; Cα contacts (8 Å, |Δi|>4): 136; chains: 1; bounding box: 33×28×41 Å

pLDDT: mean 95.48, std 5.32, range [58.88, 98.62]

Organism: NCBI:txid29522

Foldseek 3Di:
DCCAQPDDPPDAAEHCDDHVRHPHRRQLLCVLVPAAQDQED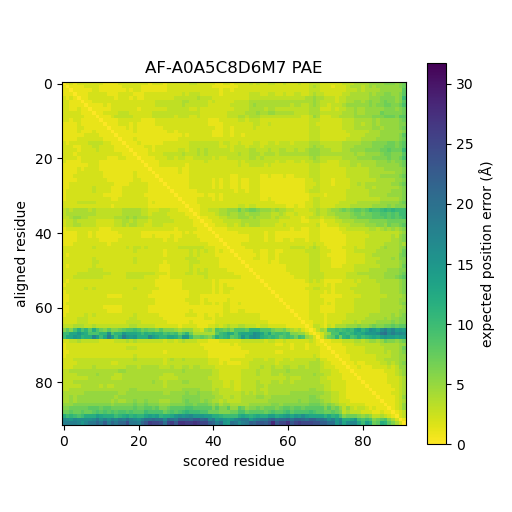AEAADLVVDDPVSNVSNVVSVVRRHDPHYYHYHHDDPVVVVVCVVVVNDDD

Solvent-accessible surface area (backbone atoms only — not comparable to full-atom values): 5382 Å² total; per-residue (Å²): 64,48,31,54,70,52,79,54,91,99,58,83,28,22,13,71,52,93,45,88,35,32,77,40,73,41,54,75,54,45,48,44,80,80,44,60,72,36,66,63,51,56,32,50,74,38,73,84,79,43,53,74,68,54,45,54,46,19,53,58,23,47,58,65,13,33,63,94,50,50,79,48,80,43,66,86,58,65,67,61,54,50,52,30,57,77,68,72,54,82,82,133